Protein AF-A0A402AWZ3-F1 (afdb_monomer)

Foldseek 3Di:
DVCVVQPPDDPPDDAGPDLEEEFEQPDPDDDGSVNVVVVCVVPDDCLRYPYEYEYQDDDPVVVVVCVVDDPSHHYHYPPDDPVVVVVVSCVRRVD

Nearest PDB structures (foldseek):
  4xlt-assembly1_A  TM=6.096E-01  e=5.651E-02  Dyadobacter fermentans DSM 18053
  6p61-assembly2_B  TM=5.561E-01  e=3.956E-01  Leptospira borgpetersenii serovar Hardjo-bovis str. JB197
  6h4m-assembly4_Q  TM=5.599E-01  e=6.329E-01  Staphylococcus aureus subsp. aureus N315
  2d0j-assembly2_D  TM=4.138E-01  e=1.619E+00  Homo sapiens

Radius of gyration: 13.85 Å; Cα contacts (8 Å, |Δi|>4): 89; chains: 1; bounding box: 32×28×33 Å

Solvent-accessible surface area (backbone atoms only — not comparable to full-atom values): 5928 Å² total; per-residue (Å²): 112,68,51,80,77,46,75,89,75,70,82,78,94,62,75,58,98,46,72,58,43,82,41,51,47,82,43,84,78,93,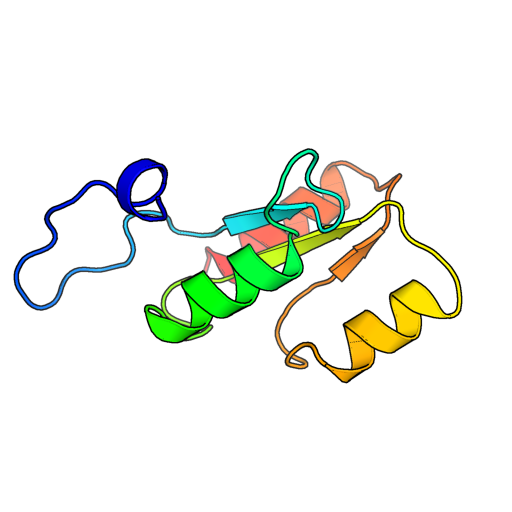54,44,25,62,56,53,52,55,55,47,57,76,78,36,54,65,90,57,39,36,51,39,38,36,32,78,68,62,65,72,64,39,54,52,51,58,72,75,45,63,87,89,49,51,76,44,56,60,86,68,60,72,65,58,55,52,51,53,49,50,68,63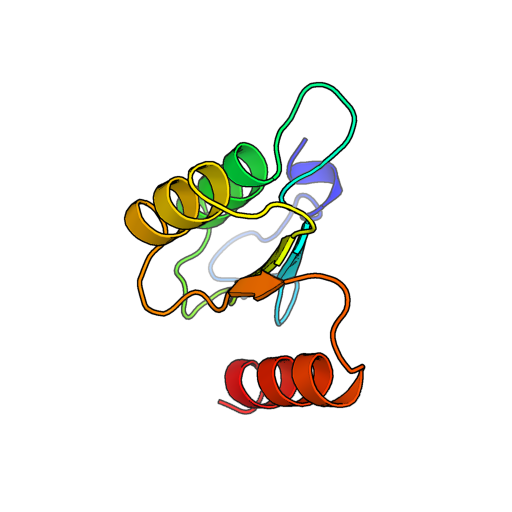,57,75,111

Sequence (95 aa):
MLEAIFPAATTSMQAAPYDLVVLDLLLPGTMTGADVFFAIRKEFESWQLPVIIITAVSGPTLEQFRRILPDDVPLLRKPFAPRTLRQLISQLTDQ

pLDDT: mean 83.15, std 14.74, range [42.19, 96.88]

Secondary structure (DSSP, 8-state):
-GGGTS-S---SS---SSS-EEEESS-SSSS-HHHHHHHHHHH--TTTS-EEEEE---THHHHHHHHHS-TTS-EEESS--HHHHHHHHHHHH--

Structure (mmCIF, N/CA/C/O backbone):
data_AF-A0A402AWZ3-F1
#
_entry.id   AF-A0A402AWZ3-F1
#
loop_
_atom_site.group_PDB
_atom_site.id
_atom_site.type_symbol
_atom_site.label_atom_id
_atom_site.label_alt_id
_atom_site.label_comp_id
_atom_site.label_asym_id
_atom_site.label_entity_id
_atom_site.label_seq_id
_atom_site.pdbx_PDB_ins_code
_atom_site.Cartn_x
_atom_site.Cartn_y
_atom_site.Cartn_z
_atom_site.occupancy
_atom_site.B_iso_or_equiv
_atom_site.auth_seq_id
_atom_site.auth_comp_id
_atom_site.auth_asym_id
_atom_site.auth_atom_id
_atom_site.pdbx_PDB_model_num
ATOM 1 N N . MET A 1 1 ? -1.611 17.573 6.089 1.00 54.88 1 MET A N 1
ATOM 2 C CA . MET A 1 1 ? -1.104 16.865 4.879 1.00 54.88 1 MET A CA 1
ATOM 3 C C . MET A 1 1 ? -1.646 15.443 4.797 1.00 54.88 1 MET A C 1
ATOM 5 O O . MET A 1 1 ? -2.298 15.149 3.807 1.00 54.88 1 MET A O 1
ATOM 9 N N . LEU A 1 2 ? -1.514 14.613 5.845 1.00 54.28 2 LEU A N 1
ATOM 10 C CA . LEU A 1 2 ? -2.413 13.458 6.013 1.00 54.28 2 LEU A CA 1
ATOM 11 C C . LEU A 1 2 ? -3.884 13.888 6.086 1.00 54.28 2 LEU A C 1
ATOM 13 O O . LEU A 1 2 ? -4.725 13.182 5.568 1.00 54.28 2 LEU A O 1
ATOM 17 N N . GLU A 1 3 ? -4.174 15.086 6.599 1.00 53.75 3 GLU A N 1
ATOM 18 C CA . GLU A 1 3 ? -5.523 15.686 6.617 1.00 53.75 3 GLU A CA 1
ATOM 19 C C . GLU A 1 3 ? -6.201 15.858 5.241 1.00 53.75 3 GLU A C 1
ATOM 21 O O . GLU A 1 3 ? -7.406 16.070 5.169 1.00 53.75 3 GLU A O 1
ATOM 26 N N . ALA A 1 4 ? -5.440 15.803 4.139 1.00 59.22 4 ALA A N 1
ATOM 27 C CA . ALA A 1 4 ? -6.017 15.811 2.790 1.00 59.22 4 ALA A CA 1
ATOM 28 C C . ALA A 1 4 ? -6.474 14.409 2.343 1.00 59.22 4 ALA A C 1
ATOM 30 O O . ALA A 1 4 ? -7.278 14.291 1.424 1.00 59.22 4 ALA A O 1
ATOM 31 N N . ILE A 1 5 ? -5.931 13.363 2.975 1.00 62.47 5 ILE A N 1
ATOM 32 C CA . ILE A 1 5 ? -6.243 11.951 2.727 1.00 62.47 5 ILE A CA 1
ATOM 33 C C . ILE A 1 5 ? -7.250 11.464 3.773 1.00 62.47 5 ILE A C 1
ATOM 35 O O . ILE A 1 5 ? -8.216 10.803 3.438 1.00 62.47 5 ILE A O 1
ATOM 39 N N . PHE A 1 6 ? -7.059 11.831 5.035 1.00 63.38 6 PHE A N 1
ATOM 40 C CA . PHE A 1 6 ? -7.948 11.544 6.149 1.00 63.38 6 PHE A CA 1
ATOM 41 C C . PHE A 1 6 ? -8.723 12.823 6.474 1.00 63.38 6 PHE A C 1
ATOM 43 O O . PHE A 1 6 ? -8.108 13.769 6.968 1.00 63.38 6 PHE A O 1
ATOM 50 N N . PRO A 1 7 ? -10.031 12.912 6.180 1.00 54.16 7 PRO A N 1
ATOM 51 C CA . PRO A 1 7 ? -10.795 14.113 6.488 1.00 54.16 7 PRO A CA 1
ATOM 52 C C . PRO A 1 7 ? -10.684 14.438 7.984 1.00 54.16 7 PRO A C 1
ATOM 54 O O . PRO A 1 7 ? -10.878 13.573 8.838 1.00 54.16 7 PRO A O 1
ATOM 57 N N . ALA A 1 8 ? -10.333 15.688 8.294 1.00 49.66 8 ALA A N 1
ATOM 58 C CA . ALA A 1 8 ? -10.159 16.173 9.657 1.00 49.66 8 ALA A CA 1
ATOM 59 C C . ALA A 1 8 ? -11.509 16.230 10.385 1.00 49.66 8 ALA A C 1
ATOM 61 O O . ALA A 1 8 ? -12.190 17.248 10.337 1.00 49.66 8 ALA A O 1
ATOM 62 N N . ALA A 1 9 ? -11.910 15.119 11.002 1.00 44.81 9 ALA A N 1
ATOM 63 C CA . ALA A 1 9 ? -12.732 15.036 12.209 1.00 44.81 9 ALA A CA 1
ATOM 64 C C . ALA A 1 9 ? -13.251 13.605 12.360 1.00 44.81 9 ALA A C 1
ATOM 66 O O . ALA A 1 9 ? -14.309 13.255 11.839 1.00 44.81 9 ALA A O 1
ATOM 67 N N . THR A 1 10 ? -12.561 12.806 13.160 1.00 44.53 10 THR A N 1
ATOM 68 C CA . THR A 1 10 ? -13.189 11.654 13.804 1.00 44.53 10 THR A CA 1
ATOM 69 C C . THR A 1 10 ? -12.917 11.747 15.304 1.00 44.53 10 THR A C 1
ATOM 71 O O . THR A 1 10 ? -12.014 11.142 15.878 1.00 44.53 10 THR A O 1
ATOM 74 N N . THR A 1 11 ? -13.678 12.646 15.934 1.00 42.19 11 THR A N 1
ATOM 75 C CA . THR A 1 11 ? -13.766 12.811 17.384 1.00 42.19 11 THR A CA 1
ATOM 76 C C . THR A 1 11 ? -14.207 11.498 18.029 1.00 42.19 11 THR A C 1
ATOM 78 O O . THR A 1 11 ? -15.339 11.060 17.854 1.00 42.19 11 THR A O 1
ATOM 81 N N . SER A 1 12 ? -13.319 10.949 18.863 1.00 45.78 12 SER A N 1
ATOM 82 C CA . SER A 1 12 ? -13.539 9.850 19.815 1.00 45.78 12 SER A CA 1
ATOM 83 C C . SER A 1 12 ? -14.027 8.518 19.208 1.00 45.78 12 SER A C 1
ATOM 85 O O . SER A 1 12 ? -15.187 8.360 18.849 1.00 45.78 12 SER A O 1
ATOM 87 N N . MET A 1 13 ? -13.133 7.518 19.205 1.00 50.16 13 MET A N 1
ATOM 88 C CA . MET A 1 13 ? -13.414 6.085 18.965 1.00 50.16 13 MET A CA 1
ATOM 89 C C . MET A 1 13 ? -13.876 5.672 17.553 1.00 50.16 13 MET A C 1
ATOM 91 O O . MET A 1 13 ? -14.652 4.728 17.416 1.00 50.16 13 MET A O 1
ATOM 95 N N . GLN A 1 14 ? -13.421 6.331 16.491 1.00 53.34 14 GLN A N 1
ATOM 96 C CA . GLN A 1 14 ? -13.951 6.080 15.148 1.00 53.34 14 GLN A CA 1
ATOM 97 C C . GLN A 1 14 ? -13.005 5.263 14.266 1.00 53.34 14 GLN A C 1
ATOM 99 O O . GLN A 1 14 ? -11.807 5.530 14.189 1.00 53.34 14 GLN A O 1
ATOM 104 N N . ALA A 1 15 ? -13.592 4.249 13.626 1.00 59.75 15 ALA A N 1
ATOM 105 C CA . ALA A 1 15 ? -12.988 3.406 12.605 1.00 59.75 15 ALA A CA 1
ATOM 106 C C . ALA A 1 15 ? -12.227 4.237 11.561 1.00 59.7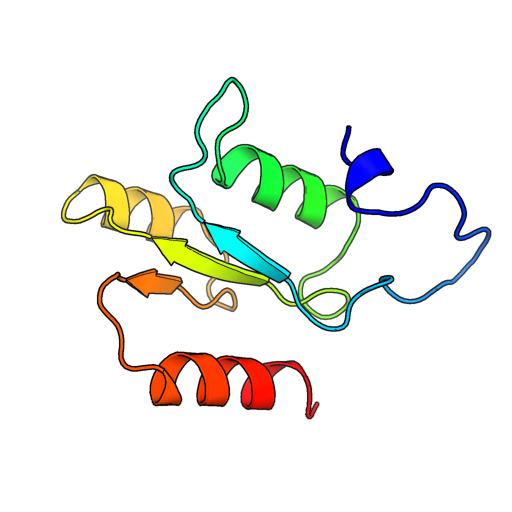5 15 ALA A C 1
ATOM 108 O O . ALA A 1 15 ? -12.578 5.393 11.299 1.00 59.75 15 ALA A O 1
ATOM 109 N N . ALA A 1 16 ? -11.190 3.646 10.964 1.00 67.81 16 ALA A N 1
ATOM 110 C CA . ALA A 1 16 ? -10.488 4.286 9.863 1.00 67.81 16 ALA A CA 1
ATOM 111 C C . ALA A 1 16 ? -11.503 4.671 8.763 1.00 67.81 16 ALA A C 1
ATOM 113 O O . ALA A 1 16 ? -12.424 3.902 8.489 1.00 67.81 16 ALA A O 1
ATOM 114 N N . PRO A 1 17 ? -11.375 5.845 8.117 1.00 75.38 17 PRO A N 1
ATOM 115 C CA . PRO A 1 17 ? -12.348 6.303 7.117 1.00 75.38 17 PRO A CA 1
ATOM 116 C C . PRO A 1 17 ? -12.314 5.492 5.810 1.00 75.38 17 PRO A C 1
ATOM 118 O O . PRO A 1 17 ? -13.070 5.781 4.885 1.00 75.38 17 PRO A O 1
ATOM 121 N N . TYR A 1 18 ? -11.427 4.501 5.733 1.00 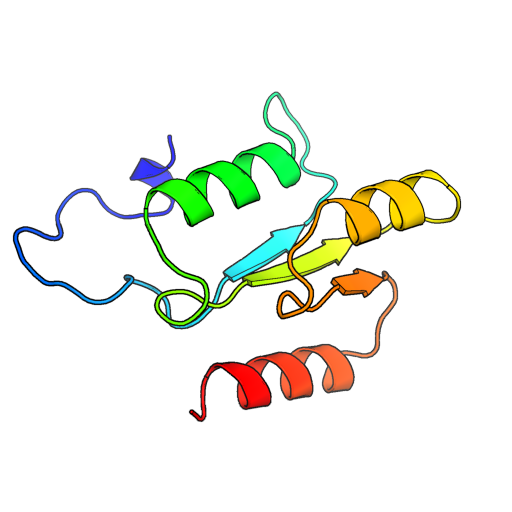87.06 18 TYR A N 1
ATOM 122 C CA . TYR A 1 18 ? -11.245 3.586 4.621 1.00 87.06 18 TYR A CA 1
ATOM 123 C C . TYR A 1 18 ? -11.079 2.173 5.167 1.00 87.06 18 TYR A C 1
ATOM 125 O O . TYR A 1 18 ? -10.475 1.992 6.222 1.00 87.06 18 TYR A O 1
ATOM 133 N N . ASP A 1 19 ? -11.523 1.181 4.403 1.00 90.19 19 ASP A N 1
ATOM 134 C CA . ASP A 1 19 ? -11.356 -0.231 4.766 1.00 90.19 19 ASP A CA 1
ATOM 135 C C . ASP A 1 19 ? -9.949 -0.755 4.436 1.00 90.19 19 ASP A C 1
ATOM 137 O O . ASP A 1 19 ? -9.513 -1.769 4.971 1.00 90.19 19 ASP A O 1
ATOM 141 N N . LEU A 1 20 ? -9.233 -0.086 3.521 1.00 93.19 20 LEU A N 1
ATOM 142 C CA . LEU A 1 20 ? -7.899 -0.470 3.059 1.00 93.19 20 LEU A CA 1
ATOM 143 C C . LEU A 1 20 ? -7.212 0.683 2.313 1.00 93.19 20 LEU A C 1
ATOM 145 O O . LEU A 1 20 ? -7.861 1.469 1.623 1.00 93.19 20 LEU A O 1
ATOM 149 N N . VAL A 1 21 ? -5.879 0.732 2.366 1.00 93.62 21 VAL A N 1
A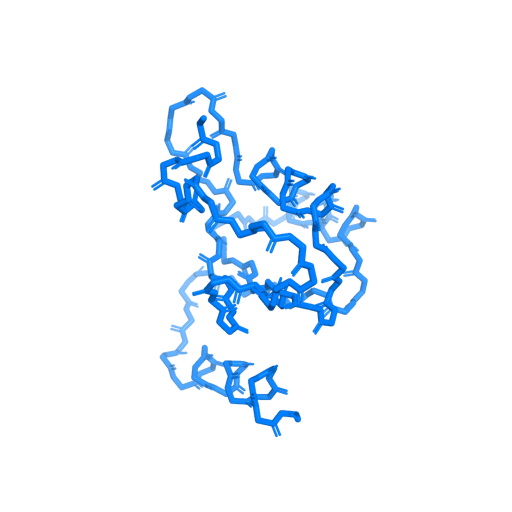TOM 150 C CA . VAL A 1 21 ? -5.053 1.634 1.547 1.00 93.62 21 VAL A CA 1
ATOM 151 C C . VAL A 1 21 ? -4.227 0.846 0.537 1.00 93.62 21 VAL A C 1
ATOM 153 O O . VAL A 1 21 ? -3.506 -0.083 0.889 1.00 93.62 21 VAL A O 1
ATOM 156 N N . VAL A 1 22 ? -4.267 1.264 -0.726 1.00 94.62 22 VAL A N 1
ATOM 157 C CA . VAL A 1 22 ? -3.327 0.810 -1.757 1.00 94.62 22 VAL A CA 1
ATOM 158 C C . VAL A 1 22 ? -2.295 1.911 -1.987 1.00 94.62 22 VAL A C 1
ATOM 160 O O . VAL A 1 22 ? -2.647 3.005 -2.421 1.00 94.62 22 VAL A O 1
ATOM 163 N N . LEU A 1 23 ? -1.025 1.630 -1.700 1.00 93.31 23 LEU A N 1
ATOM 164 C CA . LEU A 1 23 ? 0.036 2.634 -1.642 1.00 93.31 23 LEU A CA 1
ATOM 165 C C . LEU A 1 23 ? 1.138 2.364 -2.665 1.00 93.31 23 LEU A C 1
ATOM 167 O O . LEU A 1 23 ? 1.754 1.302 -2.648 1.00 93.31 23 LEU A O 1
ATOM 171 N N . ASP A 1 24 ? 1.435 3.340 -3.522 1.00 91.62 24 ASP A N 1
ATOM 172 C CA . ASP A 1 24 ? 2.622 3.290 -4.381 1.00 91.62 24 ASP A CA 1
ATOM 173 C C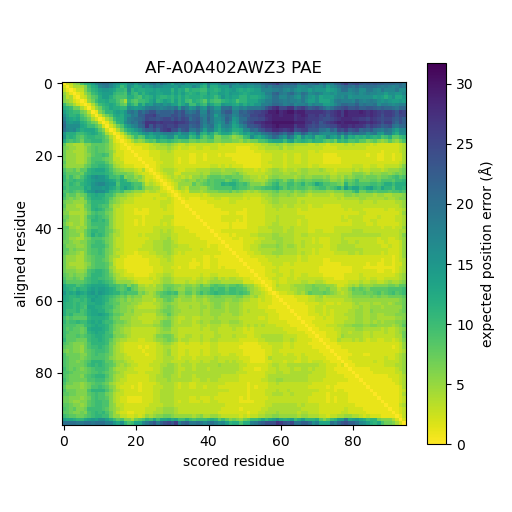 . ASP A 1 24 ? 3.878 3.688 -3.591 1.00 91.62 24 ASP A C 1
ATOM 175 O O . ASP A 1 24 ? 3.865 4.702 -2.897 1.00 91.62 24 ASP A O 1
ATOM 179 N N . LEU A 1 25 ? 4.976 2.930 -3.700 1.00 86.44 25 LEU A N 1
ATOM 180 C CA . LEU A 1 25 ? 6.252 3.326 -3.078 1.00 86.44 25 LEU A CA 1
ATOM 181 C C . LEU A 1 25 ? 6.920 4.496 -3.799 1.00 86.44 25 LEU A C 1
ATOM 183 O O . LEU A 1 25 ? 7.582 5.318 -3.162 1.00 86.44 25 LEU A O 1
ATOM 187 N N . LEU A 1 26 ? 6.768 4.561 -5.122 1.00 85.00 26 LEU A N 1
ATOM 188 C CA . LEU A 1 26 ? 7.380 5.598 -5.945 1.00 85.00 26 LEU A CA 1
ATOM 189 C C . LEU A 1 26 ? 6.384 6.736 -6.151 1.00 85.00 26 LEU A C 1
ATOM 191 O O . LEU A 1 26 ? 5.810 6.893 -7.227 1.00 85.00 26 LEU A O 1
ATOM 195 N N . LEU A 1 27 ? 6.178 7.523 -5.098 1.00 83.50 27 LEU A N 1
ATOM 196 C CA . LEU A 1 27 ? 5.406 8.756 -5.189 1.00 83.50 27 LEU A CA 1
ATOM 197 C C . LEU A 1 27 ? 6.273 9.881 -5.779 1.00 83.50 27 LEU A C 1
ATOM 199 O O . LEU A 1 27 ? 7.418 10.054 -5.354 1.00 83.50 27 LEU A O 1
ATOM 203 N N . PRO A 1 28 ? 5.763 10.652 -6.756 1.00 74.94 28 PRO A N 1
ATOM 204 C CA . PRO A 1 28 ? 6.418 11.876 -7.191 1.00 74.94 28 PRO A CA 1
ATOM 205 C C . PRO A 1 28 ? 6.271 12.971 -6.124 1.00 74.94 28 PRO A C 1
ATOM 207 O O . PRO A 1 28 ? 5.257 13.049 -5.433 1.00 74.94 28 PRO A O 1
ATOM 210 N N . GLY A 1 29 ? 7.254 13.868 -6.037 1.00 79.25 29 GLY A N 1
ATOM 211 C CA . GLY A 1 29 ? 7.236 15.002 -5.109 1.00 79.25 29 GLY A CA 1
ATOM 212 C C . GLY A 1 29 ? 8.189 14.829 -3.927 1.00 79.25 29 GLY A C 1
ATOM 213 O O . GLY A 1 29 ? 9.228 14.186 -4.049 1.00 79.25 29 GLY A O 1
ATOM 214 N N . THR A 1 30 ? 7.867 15.474 -2.803 1.00 75.25 30 THR A N 1
ATOM 215 C CA . THR A 1 30 ? 8.739 15.555 -1.618 1.00 75.25 30 THR A CA 1
ATOM 216 C C . THR A 1 30 ? 8.509 14.449 -0.589 1.00 75.25 30 THR A C 1
ATOM 218 O O . THR A 1 30 ? 9.381 14.238 0.248 1.00 75.25 30 THR A O 1
ATOM 221 N N . MET A 1 31 ? 7.369 13.751 -0.634 1.00 78.75 31 MET A N 1
ATOM 222 C CA . MET A 1 31 ? 7.091 12.586 0.214 1.00 78.75 31 MET A CA 1
ATOM 223 C C . MET A 1 31 ? 7.245 11.300 -0.586 1.00 78.75 31 MET A C 1
ATOM 225 O O . MET A 1 31 ? 6.714 11.174 -1.687 1.00 78.75 31 MET A O 1
ATOM 229 N N . THR A 1 32 ? 7.924 10.325 0.004 1.00 84.44 32 THR A N 1
ATOM 230 C CA . THR A 1 32 ? 8.014 8.969 -0.533 1.00 84.44 32 THR A CA 1
ATOM 231 C C . THR A 1 32 ? 6.818 8.131 -0.076 1.00 84.44 32 THR A C 1
ATOM 233 O O . THR A 1 32 ? 6.169 8.442 0.926 1.00 84.44 32 THR A O 1
ATOM 236 N N . GLY A 1 33 ? 6.529 7.018 -0.759 1.00 85.31 33 GLY A N 1
ATOM 237 C CA . GLY A 1 33 ? 5.508 6.083 -0.272 1.00 85.31 33 GLY A CA 1
ATOM 238 C C . GLY A 1 33 ? 5.859 5.484 1.095 1.00 85.31 33 GLY A C 1
ATOM 239 O O . GLY A 1 33 ? 4.969 5.175 1.878 1.00 85.31 33 GLY A O 1
ATOM 240 N N . ALA A 1 34 ? 7.147 5.396 1.439 1.00 85.69 34 ALA A N 1
ATOM 241 C CA . ALA A 1 34 ? 7.579 4.985 2.773 1.00 85.69 34 ALA A CA 1
ATOM 242 C C . ALA A 1 34 ? 7.132 5.988 3.846 1.00 85.69 34 ALA A C 1
ATOM 244 O O . ALA A 1 34 ? 6.594 5.587 4.875 1.00 85.69 34 ALA A O 1
ATOM 245 N N . ASP A 1 35 ? 7.289 7.288 3.581 1.00 88.00 35 ASP A N 1
ATOM 246 C CA . ASP A 1 35 ? 6.864 8.343 4.507 1.00 88.00 35 ASP A CA 1
ATOM 247 C C . ASP A 1 35 ? 5.355 8.282 4.755 1.00 88.00 35 ASP A C 1
ATOM 249 O O . ASP A 1 35 ? 4.908 8.399 5.894 1.00 88.00 35 ASP A O 1
ATOM 253 N N . VAL A 1 36 ? 4.570 8.035 3.700 1.00 88.25 36 VAL A N 1
ATOM 254 C CA . VAL A 1 36 ? 3.117 7.849 3.810 1.00 88.25 36 VAL A CA 1
ATOM 255 C C . VAL A 1 36 ? 2.780 6.610 4.640 1.00 88.25 36 VAL A C 1
ATOM 257 O O . VAL A 1 36 ? 1.945 6.696 5.538 1.00 88.25 36 VAL A O 1
ATOM 260 N N . PHE A 1 37 ? 3.451 5.479 4.399 1.00 90.38 37 PHE A N 1
ATOM 261 C CA . PHE A 1 37 ? 3.247 4.255 5.177 1.00 90.38 37 PHE A CA 1
ATOM 262 C C . PHE A 1 37 ? 3.512 4.480 6.670 1.00 90.38 37 PHE A C 1
ATOM 264 O O . PHE A 1 37 ? 2.672 4.147 7.505 1.00 90.38 37 PHE A O 1
ATOM 271 N N . PHE A 1 38 ? 4.648 5.089 7.021 1.00 88.69 38 PHE A N 1
ATOM 272 C CA . PHE A 1 38 ? 4.980 5.359 8.420 1.00 88.69 38 PHE A CA 1
ATOM 273 C C . PHE A 1 38 ? 4.042 6.378 9.056 1.00 88.69 38 PHE A C 1
ATOM 275 O O . PHE A 1 38 ? 3.736 6.261 10.239 1.00 88.69 38 PHE A O 1
ATOM 282 N N . ALA A 1 39 ? 3.566 7.363 8.296 1.00 88.62 39 ALA A N 1
ATOM 283 C CA . ALA A 1 39 ? 2.585 8.315 8.791 1.00 88.62 39 ALA A CA 1
ATOM 284 C C . ALA A 1 39 ? 1.241 7.624 9.097 1.00 88.62 39 ALA A C 1
ATOM 286 O O . ALA A 1 39 ? 0.677 7.865 10.157 1.00 88.62 39 ALA A O 1
ATOM 287 N N . ILE A 1 40 ? 0.785 6.697 8.242 1.00 89.31 40 ILE A N 1
ATOM 288 C CA . ILE A 1 40 ? -0.399 5.861 8.507 1.00 89.31 40 ILE A CA 1
ATOM 289 C C . ILE A 1 40 ? -0.199 5.016 9.772 1.00 89.31 40 ILE A C 1
ATOM 291 O O . ILE A 1 40 ? -1.079 4.980 10.624 1.00 89.31 40 ILE A O 1
ATOM 295 N N . ARG A 1 41 ? 0.965 4.373 9.931 1.00 89.44 41 ARG A N 1
ATOM 296 C CA . ARG A 1 41 ? 1.251 3.485 11.074 1.00 89.44 41 ARG A CA 1
ATOM 297 C C . ARG A 1 41 ? 1.423 4.199 12.414 1.00 89.44 41 ARG A C 1
ATOM 299 O O . ARG A 1 41 ? 1.406 3.541 13.444 1.00 89.44 41 ARG A O 1
ATOM 306 N N . LYS A 1 42 ? 1.577 5.525 12.416 1.00 89.75 42 LYS A N 1
ATOM 307 C CA . LYS A 1 42 ? 1.519 6.331 13.647 1.00 89.75 42 LYS A CA 1
ATOM 308 C C . LYS A 1 42 ? 0.091 6.545 14.149 1.00 89.75 42 LYS A C 1
ATOM 310 O O . LYS A 1 42 ? -0.080 6.800 15.334 1.00 89.75 42 LYS A O 1
ATOM 315 N N . GLU A 1 43 ? -0.890 6.471 13.253 1.00 87.06 43 GLU A N 1
ATOM 316 C CA . GLU A 1 43 ? -2.302 6.766 13.528 1.00 87.06 43 GLU A CA 1
ATOM 317 C C . GLU A 1 43 ? -3.144 5.483 13.633 1.00 87.06 43 GLU A C 1
ATOM 319 O O . GLU A 1 43 ? -4.072 5.412 14.434 1.00 87.06 43 GLU A O 1
ATOM 324 N N . PHE A 1 44 ? -2.817 4.458 12.836 1.00 88.12 44 PHE A N 1
ATOM 325 C CA . PHE A 1 44 ? -3.599 3.228 12.714 1.00 88.12 44 PHE A CA 1
ATOM 326 C C . PHE A 1 44 ? -2.727 1.973 12.793 1.00 88.12 44 PHE A C 1
ATOM 328 O O . PHE A 1 44 ? -1.737 1.821 12.065 1.00 88.12 44 PHE A O 1
ATOM 335 N N . GLU A 1 45 ? -3.169 1.009 13.595 1.00 89.25 45 GLU A N 1
ATOM 336 C CA . GLU A 1 45 ? -2.626 -0.348 13.602 1.00 89.25 45 GLU A CA 1
ATOM 337 C C . GLU A 1 45 ? -2.944 -1.096 12.295 1.00 89.25 45 GLU A C 1
ATOM 339 O O . GLU A 1 45 ? -3.875 -0.742 11.559 1.00 89.25 45 GLU A O 1
ATOM 344 N N . SER A 1 46 ? -2.184 -2.154 11.980 1.00 89.06 46 SER A N 1
ATOM 345 C CA . SER A 1 46 ? -2.379 -2.950 10.749 1.00 89.06 46 SER A CA 1
ATOM 346 C C . SER A 1 46 ? -3.802 -3.479 10.590 1.00 89.06 46 SER A C 1
ATOM 348 O O . SER A 1 46 ? -4.338 -3.462 9.485 1.00 89.06 46 SER A O 1
ATOM 350 N N . TRP A 1 47 ? -4.422 -3.894 11.694 1.00 87.94 47 TRP A N 1
ATOM 351 C CA . TRP A 1 47 ? -5.782 -4.431 11.717 1.00 87.94 47 TRP A CA 1
ATOM 352 C C . TRP A 1 47 ? -6.869 -3.349 11.626 1.00 87.94 47 TRP A C 1
ATOM 354 O O . TRP A 1 47 ? -7.991 -3.656 11.246 1.00 87.94 47 TRP A O 1
ATOM 364 N N . GLN A 1 48 ? -6.559 -2.093 11.967 1.00 89.56 48 GLN A N 1
ATOM 365 C CA . GLN A 1 48 ? -7.508 -0.976 11.859 1.00 89.56 48 GLN A CA 1
ATOM 366 C C . GLN 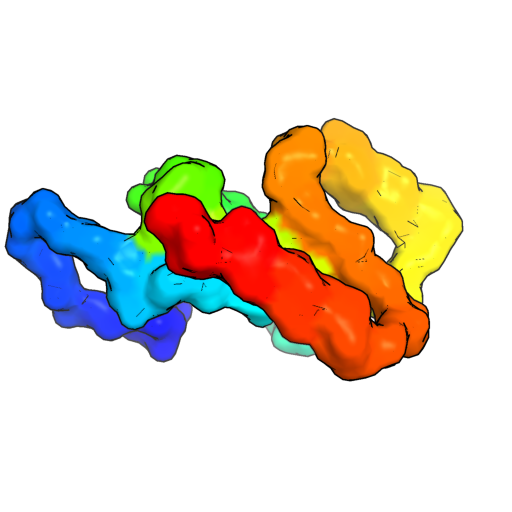A 1 48 ? -7.562 -0.408 10.446 1.00 89.56 48 GLN A C 1
ATOM 368 O O . GLN A 1 48 ? -8.610 0.050 10.005 1.00 89.56 48 GLN A O 1
ATOM 373 N N . LEU A 1 49 ? -6.414 -0.391 9.767 1.00 91.38 49 LEU A N 1
ATOM 374 C CA . LEU A 1 49 ? -6.298 0.081 8.397 1.00 91.38 49 LEU A CA 1
ATOM 375 C C . LEU A 1 49 ? -5.246 -0.752 7.656 1.00 91.38 49 LEU A C 1
ATOM 377 O O . LEU A 1 49 ? -4.055 -0.416 7.700 1.00 91.38 49 LEU A O 1
ATOM 381 N N . PRO A 1 50 ? -5.650 -1.839 6.983 1.00 93.69 50 PRO A N 1
ATOM 382 C CA . PRO A 1 50 ? -4.766 -2.638 6.149 1.00 93.69 50 PRO A CA 1
ATOM 383 C C . PRO A 1 50 ? -4.131 -1.801 5.035 1.00 93.69 50 PRO A C 1
ATOM 385 O O . PRO A 1 50 ? -4.765 -0.923 4.446 1.00 93.69 50 PRO A O 1
ATOM 388 N N . VAL A 1 51 ? -2.865 -2.080 4.719 1.00 94.69 51 VAL A N 1
ATOM 389 C CA . VAL A 1 51 ? -2.142 -1.407 3.629 1.00 94.69 51 VAL A CA 1
ATOM 390 C C . VAL A 1 51 ? -1.586 -2.458 2.677 1.00 94.69 51 VAL A C 1
ATOM 392 O O . VAL A 1 51 ? -0.870 -3.357 3.104 1.00 94.69 51 VAL A O 1
ATOM 395 N N . ILE A 1 52 ? -1.865 -2.312 1.383 1.00 95.69 52 ILE A N 1
ATOM 396 C CA . ILE A 1 52 ? -1.202 -3.047 0.304 1.00 95.69 52 ILE A CA 1
ATOM 397 C C . ILE A 1 52 ? -0.197 -2.110 -0.350 1.00 95.69 52 ILE A C 1
ATOM 399 O O . ILE A 1 52 ? -0.559 -1.052 -0.866 1.00 95.69 52 ILE A O 1
ATOM 403 N N . ILE A 1 53 ? 1.063 -2.522 -0.389 1.00 94.81 53 ILE A N 1
ATOM 404 C CA . ILE A 1 53 ? 2.113 -1.779 -1.072 1.00 94.81 53 ILE A CA 1
ATOM 405 C C . ILE A 1 53 ? 2.211 -2.245 -2.518 1.00 94.81 53 ILE A C 1
ATOM 407 O O . ILE A 1 53 ? 2.285 -3.438 -2.802 1.00 94.81 53 ILE A O 1
ATOM 411 N N . ILE A 1 54 ? 2.269 -1.296 -3.444 1.00 94.50 54 ILE A N 1
ATOM 412 C CA . ILE A 1 54 ? 2.491 -1.534 -4.862 1.00 94.50 54 ILE A CA 1
ATOM 413 C C . ILE A 1 54 ? 3.764 -0.811 -5.296 1.00 94.50 54 ILE A C 1
ATOM 415 O O . ILE A 1 54 ? 4.000 0.333 -4.925 1.0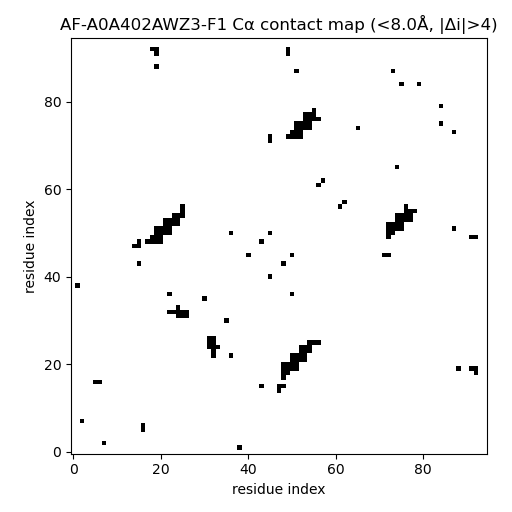0 94.50 54 ILE A O 1
ATOM 419 N N . THR A 1 55 ? 4.614 -1.456 -6.095 1.00 92.94 55 THR A N 1
ATOM 420 C CA . THR A 1 55 ? 5.878 -0.833 -6.508 1.00 92.94 55 THR A CA 1
ATOM 421 C C . THR A 1 55 ? 6.378 -1.297 -7.869 1.00 92.94 55 THR A C 1
ATOM 423 O O . THR A 1 55 ? 6.185 -2.446 -8.256 1.00 92.94 55 THR A O 1
ATOM 426 N N . ALA A 1 56 ? 7.046 -0.407 -8.606 1.00 92.19 56 ALA A N 1
ATOM 427 C CA . ALA A 1 56 ? 7.830 -0.769 -9.792 1.00 92.19 56 ALA A CA 1
ATOM 428 C C . ALA A 1 56 ? 9.302 -1.097 -9.462 1.00 92.19 56 ALA A C 1
ATOM 430 O O . ALA A 1 56 ? 10.050 -1.521 -10.342 1.00 92.19 56 ALA A O 1
ATOM 431 N N . VAL A 1 57 ? 9.721 -0.907 -8.206 1.00 87.56 57 VAL A N 1
ATOM 432 C CA . VAL A 1 57 ? 11.094 -1.147 -7.747 1.00 87.56 57 VAL A CA 1
ATOM 433 C C . VAL A 1 57 ? 11.454 -2.632 -7.846 1.00 87.56 57 VAL A C 1
ATOM 435 O O . VAL A 1 57 ? 10.620 -3.517 -7.649 1.00 87.56 57 VAL A O 1
ATOM 438 N N . SER A 1 58 ? 12.726 -2.913 -8.132 1.00 85.94 58 SER A N 1
ATOM 439 C CA . SER A 1 58 ? 13.259 -4.272 -8.239 1.00 85.94 58 SER A CA 1
ATOM 440 C C . SER A 1 58 ? 14.653 -4.401 -7.634 1.00 85.94 58 SER A C 1
ATOM 442 O O . SER A 1 58 ? 15.350 -3.404 -7.453 1.00 85.94 58 SER A O 1
ATOM 444 N N . GLY A 1 59 ? 15.080 -5.638 -7.378 1.00 87.56 59 GLY A N 1
ATOM 445 C CA . GLY A 1 59 ? 16.441 -5.929 -6.933 1.00 87.56 59 GLY A CA 1
ATOM 446 C C . GLY A 1 59 ? 16.712 -5.442 -5.501 1.00 87.56 59 GLY A C 1
ATOM 447 O O . GLY A 1 59 ? 15.814 -5.518 -4.661 1.00 87.56 59 GLY A O 1
ATOM 448 N N . PRO A 1 60 ? 17.922 -4.934 -5.201 1.00 86.75 60 PRO A N 1
ATOM 449 C CA . PRO A 1 60 ? 18.343 -4.610 -3.834 1.00 86.75 60 PRO A CA 1
ATOM 450 C C . PRO A 1 60 ? 17.427 -3.627 -3.101 1.00 86.75 60 PRO A C 1
ATOM 452 O O . PRO A 1 60 ? 17.215 -3.759 -1.900 1.00 86.75 60 PRO A O 1
ATOM 455 N N . THR A 1 61 ? 16.853 -2.657 -3.811 1.00 82.12 61 THR A N 1
ATOM 456 C CA . THR A 1 61 ? 15.944 -1.676 -3.211 1.00 82.12 61 THR A CA 1
ATOM 457 C C . THR A 1 61 ? 14.634 -2.330 -2.763 1.00 82.12 61 THR A C 1
ATOM 459 O O . THR A 1 61 ? 14.119 -2.002 -1.700 1.00 82.12 61 THR A O 1
ATOM 462 N N . LEU A 1 62 ? 14.114 -3.301 -3.523 1.00 86.06 62 LEU A N 1
ATOM 463 C CA . LEU A 1 62 ? 12.910 -4.051 -3.144 1.00 86.06 62 LEU A CA 1
ATOM 464 C C . LEU A 1 62 ? 13.153 -4.892 -1.885 1.00 86.06 62 LEU A C 1
ATOM 466 O O . LEU A 1 62 ? 12.333 -4.892 -0.971 1.00 86.06 62 LEU A O 1
ATOM 470 N N . GLU A 1 63 ? 14.307 -5.559 -1.831 1.00 87.38 63 GLU A N 1
ATOM 471 C CA . GLU A 1 63 ? 14.760 -6.348 -0.681 1.00 87.38 63 GLU A CA 1
ATOM 472 C C . GLU A 1 63 ? 14.895 -5.489 0.581 1.00 87.38 63 GLU A C 1
ATOM 474 O O . GLU A 1 63 ? 14.457 -5.885 1.658 1.00 87.38 63 GLU A O 1
ATOM 479 N N . GLN A 1 64 ? 15.470 -4.289 0.454 1.00 85.56 64 GLN A N 1
ATOM 480 C CA . GLN A 1 64 ? 15.576 -3.338 1.563 1.00 85.56 64 GLN A CA 1
ATOM 481 C C . GLN A 1 64 ? 14.199 -2.938 2.090 1.00 85.56 64 GLN A C 1
ATOM 483 O O . GLN A 1 64 ? 13.986 -2.983 3.299 1.00 85.56 64 GLN A O 1
ATOM 488 N N . PHE A 1 65 ? 13.254 -2.621 1.198 1.00 82.62 65 PHE A N 1
ATOM 489 C CA . PHE A 1 65 ? 11.880 -2.324 1.598 1.00 82.62 65 PHE A CA 1
ATOM 490 C C . PHE A 1 65 ? 11.220 -3.510 2.292 1.00 82.62 65 PHE A C 1
ATOM 492 O O . PHE A 1 65 ? 10.613 -3.339 3.344 1.00 82.62 65 PHE A O 1
ATOM 499 N N . ARG A 1 66 ? 11.369 -4.729 1.765 1.00 87.88 66 ARG A N 1
ATOM 500 C CA . ARG A 1 66 ? 10.747 -5.895 2.394 1.00 87.88 66 ARG A CA 1
ATOM 501 C C . ARG A 1 66 ? 11.280 -6.163 3.805 1.00 87.88 66 ARG A C 1
ATOM 503 O O . ARG A 1 66 ? 10.506 -6.604 4.638 1.00 87.88 66 ARG A O 1
ATOM 510 N N . ARG A 1 67 ? 12.553 -5.861 4.089 1.00 88.88 67 ARG A N 1
ATOM 511 C CA . ARG A 1 67 ? 13.157 -6.035 5.427 1.00 88.88 67 ARG A CA 1
ATOM 512 C C . ARG A 1 67 ? 12.662 -5.046 6.477 1.00 88.88 67 ARG A C 1
ATOM 514 O O . ARG A 1 67 ? 12.748 -5.350 7.659 1.00 88.88 67 ARG A O 1
ATOM 521 N N . ILE A 1 68 ? 12.234 -3.855 6.060 1.00 86.44 68 ILE A N 1
ATOM 522 C CA . ILE A 1 68 ? 11.750 -2.816 6.984 1.00 86.44 68 ILE A CA 1
ATOM 523 C C . ILE A 1 68 ? 10.233 -2.851 7.163 1.00 86.44 68 ILE A C 1
ATOM 525 O O . ILE A 1 68 ? 9.715 -2.261 8.108 1.00 86.44 68 ILE A O 1
ATOM 529 N N . LEU A 1 69 ? 9.519 -3.488 6.235 1.00 87.38 69 LEU A N 1
ATOM 530 C CA . LEU A 1 69 ? 8.072 -3.613 6.295 1.00 87.38 69 LEU A CA 1
ATOM 531 C C . LEU A 1 69 ? 7.674 -4.739 7.255 1.00 87.38 69 LEU A C 1
ATOM 533 O O . LEU A 1 69 ? 8.307 -5.794 7.233 1.00 87.38 69 LEU A O 1
ATOM 537 N N . PRO A 1 70 ? 6.605 -4.550 8.045 1.00 89.62 70 PRO A N 1
ATOM 538 C CA . PRO A 1 70 ? 5.983 -5.638 8.786 1.00 89.62 70 PRO A CA 1
ATOM 539 C C . PRO A 1 70 ? 5.592 -6.808 7.869 1.00 89.62 70 PRO A C 1
ATOM 541 O O . PRO A 1 70 ? 5.207 -6.611 6.710 1.00 89.62 70 PRO A O 1
ATOM 544 N N . ASP A 1 71 ? 5.693 -8.035 8.384 1.00 88.88 71 ASP A N 1
ATOM 545 C CA . ASP A 1 71 ? 5.474 -9.254 7.596 1.00 88.88 71 ASP A CA 1
ATOM 546 C C . ASP A 1 71 ? 4.048 -9.370 7.045 1.00 88.88 71 ASP A C 1
ATOM 548 O O . ASP A 1 71 ? 3.854 -9.892 5.941 1.00 88.88 71 ASP A O 1
ATOM 552 N N . ASP A 1 72 ? 3.078 -8.839 7.787 1.00 90.06 72 ASP A N 1
ATOM 553 C CA . ASP A 1 72 ? 1.646 -8.813 7.490 1.00 90.06 72 ASP A CA 1
ATOM 554 C C . ASP A 1 72 ? 1.263 -7.817 6.389 1.00 90.06 72 ASP A C 1
ATOM 556 O O . ASP A 1 72 ? 0.145 -7.875 5.884 1.00 90.06 72 ASP A O 1
ATOM 560 N N . VAL A 1 73 ? 2.175 -6.934 5.968 1.00 93.50 73 VAL A N 1
ATOM 561 C CA . VAL A 1 73 ? 1.925 -5.959 4.898 1.00 93.50 73 VAL A CA 1
ATOM 562 C C . VAL A 1 73 ? 2.210 -6.595 3.536 1.00 93.50 73 VAL A C 1
ATOM 564 O O . VAL A 1 73 ? 3.376 -6.880 3.229 1.00 93.50 73 VAL A O 1
ATOM 567 N N . PRO A 1 74 ? 1.205 -6.796 2.662 1.00 94.62 74 PRO A N 1
ATOM 568 C CA . PRO A 1 74 ? 1.446 -7.352 1.339 1.00 94.62 74 PRO A CA 1
ATOM 569 C C . PRO A 1 74 ? 2.173 -6.354 0.440 1.00 94.62 74 PRO A C 1
ATOM 571 O O . PRO A 1 74 ? 1.865 -5.161 0.420 1.00 94.62 74 PRO A O 1
ATOM 574 N N . LEU A 1 75 ? 3.106 -6.865 -0.361 1.00 93.75 75 LEU A N 1
ATOM 575 C CA . LEU A 1 75 ? 3.853 -6.088 -1.342 1.00 93.75 75 LEU A CA 1
ATOM 576 C C . LEU A 1 75 ? 3.690 -6.713 -2.730 1.00 93.75 75 LEU A C 1
ATOM 578 O O . LEU A 1 75 ? 4.042 -7.869 -2.957 1.00 93.75 75 LEU A O 1
ATOM 582 N N . LEU A 1 76 ? 3.169 -5.925 -3.669 1.00 94.38 76 LEU A N 1
ATOM 583 C CA . LEU A 1 76 ? 2.863 -6.333 -5.032 1.00 94.38 76 LEU A CA 1
ATOM 584 C C . LEU A 1 76 ? 3.713 -5.555 -6.043 1.00 94.38 76 LEU A C 1
ATOM 586 O O . LEU A 1 76 ? 3.678 -4.325 -6.119 1.00 94.38 76 LEU A O 1
ATOM 590 N N . ARG A 1 77 ? 4.485 -6.273 -6.862 1.00 94.12 77 ARG A N 1
ATOM 591 C CA . ARG A 1 77 ? 5.342 -5.656 -7.879 1.00 94.12 77 ARG A CA 1
ATOM 592 C C . ARG A 1 77 ? 4.583 -5.432 -9.190 1.00 94.12 77 ARG A C 1
ATOM 594 O O . ARG A 1 77 ? 3.881 -6.317 -9.667 1.00 94.12 77 ARG A O 1
ATOM 601 N N . LYS A 1 78 ? 4.770 -4.263 -9.806 1.00 93.50 78 LYS A N 1
ATOM 602 C CA . LYS A 1 78 ? 4.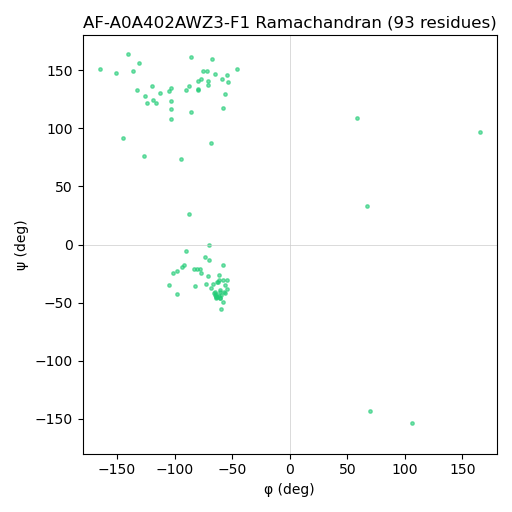289 -3.928 -11.153 1.00 93.50 78 LYS A CA 1
ATOM 603 C C . LYS A 1 78 ? 5.174 -4.585 -12.238 1.00 93.50 78 LYS A C 1
ATOM 605 O O . LYS A 1 78 ? 6.400 -4.580 -12.090 1.00 93.50 78 LYS A O 1
ATOM 610 N N . PRO A 1 79 ? 4.591 -5.065 -13.355 1.00 95.25 79 PRO A N 1
ATOM 611 C CA . PRO A 1 79 ? 3.155 -5.241 -13.584 1.00 95.25 79 PRO A CA 1
ATOM 612 C C . PRO A 1 79 ? 2.605 -6.459 -12.822 1.00 95.25 79 PRO A C 1
ATOM 614 O O . PRO A 1 79 ? 3.296 -7.459 -12.652 1.00 95.25 79 PRO A O 1
ATOM 617 N N . PHE A 1 80 ? 1.338 -6.390 -12.416 1.00 94.50 80 PHE A N 1
ATOM 618 C CA . PHE A 1 80 ? 0.608 -7.492 -11.785 1.00 94.50 80 PHE A CA 1
ATOM 619 C C . PHE A 1 80 ? -0.753 -7.679 -12.458 1.00 94.50 80 PHE A C 1
ATOM 621 O O . PHE A 1 80 ? -1.308 -6.748 -13.043 1.00 94.50 80 PHE A O 1
ATOM 628 N N . ALA A 1 81 ? -1.314 -8.885 -12.360 1.00 96.06 81 ALA A N 1
ATOM 629 C CA . ALA A 1 81 ? -2.654 -9.146 -12.866 1.00 96.06 81 ALA A CA 1
ATOM 630 C C . ALA A 1 81 ? -3.706 -8.453 -11.972 1.00 96.06 81 ALA A C 1
ATOM 632 O O . ALA A 1 81 ? -3.631 -8.586 -10.747 1.00 96.06 81 ALA A O 1
ATOM 633 N N . PRO A 1 82 ? -4.745 -7.801 -12.532 1.00 95.19 82 PRO A N 1
ATOM 634 C CA . PRO A 1 82 ? -5.813 -7.179 -11.737 1.00 95.19 82 PRO A CA 1
ATOM 635 C C . PRO A 1 82 ? -6.494 -8.143 -10.756 1.00 95.19 82 PRO A C 1
ATOM 637 O O . PRO A 1 82 ? -6.930 -7.747 -9.675 1.00 95.19 82 PRO A O 1
ATOM 640 N N . ARG A 1 83 ? -6.549 -9.436 -11.109 1.00 96.88 83 ARG A N 1
ATOM 641 C CA . ARG A 1 83 ? -7.067 -10.491 -10.232 1.00 96.88 83 ARG A CA 1
ATOM 642 C C . ARG A 1 83 ? -6.265 -10.615 -8.934 1.00 96.88 83 ARG A C 1
ATOM 644 O O . ARG A 1 83 ? -6.883 -10.789 -7.893 1.00 96.88 83 ARG A O 1
ATOM 651 N N . THR A 1 84 ? -4.940 -10.489 -8.987 1.00 96.31 84 THR A N 1
ATOM 652 C CA . THR A 1 84 ? -4.066 -10.597 -7.810 1.00 96.31 84 THR A CA 1
ATOM 653 C C . THR A 1 84 ? -4.350 -9.482 -6.810 1.00 96.31 84 THR A C 1
ATOM 655 O O . THR A 1 84 ? -4.527 -9.757 -5.629 1.00 96.31 84 THR A O 1
ATOM 658 N N . LEU A 1 85 ? -4.477 -8.236 -7.282 1.00 95.62 85 LEU A N 1
ATOM 659 C CA . LEU A 1 85 ? -4.818 -7.110 -6.410 1.00 95.62 85 LEU A CA 1
ATOM 660 C C . LEU A 1 85 ? -6.209 -7.286 -5.788 1.00 95.62 85 LEU A C 1
ATOM 662 O O . LEU A 1 85 ? -6.360 -7.129 -4.583 1.00 95.62 85 LEU A O 1
ATOM 666 N N . ARG A 1 86 ? -7.209 -7.683 -6.585 1.00 95.62 86 ARG A N 1
ATOM 667 C CA . ARG A 1 86 ? -8.558 -7.981 -6.076 1.00 95.62 86 ARG A CA 1
ATOM 668 C C . ARG A 1 86 ? -8.557 -9.054 -4.985 1.00 95.62 86 ARG A C 1
ATOM 670 O O . ARG A 1 86 ? -9.290 -8.914 -4.019 1.00 95.62 86 ARG A O 1
ATOM 677 N N . GLN A 1 87 ? -7.759 -10.112 -5.142 1.00 95.69 87 GLN A N 1
ATOM 678 C CA . GLN A 1 87 ? -7.656 -11.173 -4.137 1.00 95.69 87 GLN A CA 1
ATOM 679 C C . GLN A 1 87 ? -7.076 -10.655 -2.820 1.00 95.69 87 GLN A C 1
ATOM 681 O O . GLN A 1 87 ? -7.604 -10.999 -1.771 1.00 95.69 87 GLN A O 1
ATOM 686 N N . LEU A 1 88 ? -6.039 -9.813 -2.878 1.00 95.50 88 LEU A N 1
ATOM 687 C CA . LEU A 1 88 ? -5.465 -9.194 -1.681 1.00 95.50 88 LEU A CA 1
ATOM 688 C C . LEU A 1 88 ? -6.456 -8.256 -0.989 1.00 95.50 88 LEU A C 1
ATOM 690 O O . LEU A 1 88 ? -6.536 -8.270 0.232 1.00 95.50 88 LEU A O 1
ATOM 694 N N . ILE A 1 89 ? -7.221 -7.474 -1.759 1.00 95.12 89 ILE A N 1
ATOM 695 C CA . ILE A 1 89 ? -8.255 -6.595 -1.200 1.00 95.12 89 ILE A CA 1
ATOM 696 C C . ILE A 1 89 ? -9.285 -7.435 -0.439 1.00 95.12 89 ILE A C 1
ATOM 698 O O . ILE A 1 89 ? -9.438 -7.229 0.757 1.00 95.12 89 ILE A O 1
ATOM 702 N N . SER A 1 90 ? -9.895 -8.438 -1.082 1.00 94.44 90 SER A N 1
ATOM 703 C CA . SER A 1 90 ? -10.872 -9.317 -0.420 1.00 94.44 90 SER A CA 1
ATOM 704 C C . SER A 1 90 ? -10.307 -10.002 0.827 1.00 94.44 90 SER A C 1
ATOM 706 O O . SER A 1 90 ? -10.970 -10.051 1.851 1.00 94.44 90 SER A O 1
ATOM 708 N N . GLN A 1 91 ? -9.062 -10.491 0.786 1.00 93.19 91 GLN A N 1
ATOM 709 C CA . GLN A 1 91 ? -8.432 -11.138 1.946 1.00 93.19 91 GLN A CA 1
ATOM 710 C C . GLN A 1 91 ? -8.286 -10.219 3.164 1.00 93.19 91 GLN A C 1
ATOM 712 O O . GLN A 1 91 ? -8.284 -10.717 4.288 1.00 93.19 91 GLN A O 1
ATOM 717 N N . LEU A 1 92 ? -8.121 -8.916 2.938 1.00 92.12 92 LEU A N 1
ATOM 718 C CA . LEU A 1 92 ? -7.864 -7.935 3.989 1.00 92.12 92 LEU A CA 1
ATOM 719 C C . LEU A 1 92 ? -9.119 -7.183 4.444 1.00 92.12 92 LEU A C 1
ATOM 721 O O . LEU A 1 92 ? -9.113 -6.669 5.556 1.00 92.12 92 LEU A O 1
ATOM 725 N N . THR A 1 93 ? -10.163 -7.104 3.613 1.00 88.25 93 THR A N 1
ATOM 726 C CA . THR A 1 93 ? -11.414 -6.399 3.946 1.00 88.25 93 THR A CA 1
ATOM 727 C C . THR A 1 93 ? -12.554 -7.325 4.359 1.00 88.25 93 THR A C 1
ATOM 729 O O . THR A 1 93 ? -13.451 -6.875 5.057 1.00 88.25 93 THR A O 1
ATOM 732 N N . ASP A 1 94 ? -12.547 -8.599 3.946 1.00 76.88 94 ASP A N 1
ATOM 733 C CA . ASP A 1 94 ? -13.605 -9.569 4.285 1.00 76.88 94 ASP A CA 1
ATOM 734 C C . ASP A 1 94 ? -13.337 -10.293 5.632 1.00 76.88 94 ASP A C 1
ATOM 736 O O . ASP A 1 94 ? -13.765 -11.435 5.818 1.00 76.88 94 ASP A O 1
ATOM 740 N N . GLN A 1 95 ? -12.584 -9.658 6.544 1.00 56.94 95 GLN A N 1
ATOM 741 C CA . GLN A 1 95 ? -12.289 -10.144 7.904 1.00 56.94 95 GLN A CA 1
ATOM 742 C C . GLN A 1 95 ? -13.396 -9.757 8.891 1.00 56.94 95 GLN A C 1
ATOM 744 O O . GLN A 1 95 ? -13.853 -8.594 8.845 1.00 56.94 95 GLN A O 1
#

Organism: NCBI:txid2014872

InterPro domains:
  IPR001789 Signal transduction response regulator, receiver domain [PF00072] (9-89)
  IPR001789 Signal transduction response regulator, receiver domain [PS50110] (1-93)
  IPR011006 CheY-like superfamily [SSF52172] (9-93)

Mean predicted aligned error: 6.42 Å